Protein AF-A0A4R6TX67-F1 (afdb_monomer_lite)

Radius of gyration: 24.8 Å; chains: 1; bounding box: 51×40×72 Å

Secondary structure (DSSP, 8-state):
---SSTTTHHHHHHHHHHHHHHHGGGT-HHHHHHHHHHHHHHHHHHHHHHHHHHHHHHHHHTS-TT-EEEEEEE-PPTT-GGGGTSPPEEEEEEEEEEEEEEEETTEEEEEEEEEEEETTSS--EEEEEEEEETTTTEEEEEETTEEEEEEPPTT-HHHHHHS---

Organism: NCBI:txid1501432

Foldseek 3Di:
DDPDPPVVVVVVVVVVVVVVLVVCVPPDPVVNVVVVVVVVVVVVLVVVVVCQQCVVVVVVVPDDPQKDWLDWDFDQDPPNVVCVVPTHTFKIKIKGPFDPWDDDPNFTKTWIWIWIDGNPPPDGPPTWIWIATLVQQWIWGDDDPDIDIDRDDPPGSCSCVRVDDD

pLDDT: mean 82.1, std 13.96, range [38.91, 96.56]

Structure (mmCIF, N/CA/C/O backbone):
data_AF-A0A4R6TX67-F1
#
_entry.id   AF-A0A4R6TX67-F1
#
loop_
_atom_site.group_PDB
_atom_site.id
_atom_site.type_symbol
_atom_site.label_atom_id
_atom_site.label_alt_id
_atom_site.label_comp_id
_atom_site.label_asym_id
_atom_site.label_entity_id
_atom_site.label_seq_id
_atom_site.pdbx_PDB_ins_code
_atom_site.Cartn_x
_atom_site.Cartn_y
_atom_site.Cartn_z
_atom_site.occupancy
_atom_site.B_iso_or_equiv
_atom_site.auth_seq_id
_atom_site.auth_comp_id
_atom_site.auth_asym_id
_atom_site.auth_atom_id
_atom_site.pdbx_PDB_model_num
ATOM 1 N N . MET A 1 1 ? 13.081 -25.563 -6.438 1.00 44.03 1 MET A N 1
ATOM 2 C CA . MET A 1 1 ? 13.613 -25.974 -7.765 1.00 44.03 1 MET A CA 1
ATOM 3 C C . MET A 1 1 ? 12.854 -25.181 -8.822 1.00 44.03 1 MET A C 1
ATOM 5 O O . MET A 1 1 ? 11.683 -24.959 -8.563 1.00 44.03 1 MET A O 1
ATOM 9 N N . HIS A 1 2 ? 13.490 -24.778 -9.932 1.00 48.00 2 HIS A N 1
ATOM 10 C CA . HIS A 1 2 ? 13.074 -23.804 -10.981 1.00 48.00 2 HIS A CA 1
ATOM 11 C C . HIS A 1 2 ? 13.812 -22.452 -10.905 1.00 48.00 2 HIS A C 1
ATOM 13 O O . HIS A 1 2 ? 13.209 -21.408 -10.698 1.00 48.00 2 HIS A O 1
ATOM 19 N N . ALA A 1 3 ? 15.135 -22.477 -11.094 1.00 49.06 3 ALA A N 1
ATOM 20 C CA . ALA A 1 3 ? 15.919 -21.281 -11.418 1.00 49.06 3 ALA A CA 1
ATOM 21 C C . ALA A 1 3 ? 17.197 -21.594 -12.239 1.00 49.06 3 ALA A C 1
ATOM 23 O O . ALA A 1 3 ? 18.297 -21.430 -11.720 1.00 49.06 3 ALA A O 1
ATOM 24 N N . PRO A 1 4 ? 17.100 -22.065 -13.503 1.00 51.03 4 PRO A N 1
ATOM 25 C CA . PRO A 1 4 ? 18.255 -21.967 -14.407 1.00 51.03 4 PRO A CA 1
ATOM 26 C C . PRO A 1 4 ? 18.028 -21.141 -15.688 1.00 51.03 4 PRO A C 1
ATOM 28 O O . PRO A 1 4 ? 18.963 -20.981 -16.464 1.00 51.03 4 PRO A O 1
ATOM 31 N N . THR A 1 5 ? 16.841 -20.585 -15.945 1.00 50.41 5 THR A N 1
ATOM 32 C CA . THR A 1 5 ? 16.555 -19.938 -17.246 1.00 50.41 5 THR A CA 1
ATOM 33 C C . THR A 1 5 ? 16.896 -18.445 -17.321 1.00 50.41 5 THR A C 1
ATOM 35 O O . THR A 1 5 ? 17.134 -17.941 -18.416 1.00 50.41 5 THR A O 1
ATOM 38 N N . LEU A 1 6 ? 17.009 -17.733 -16.194 1.00 46.81 6 LEU A N 1
ATOM 39 C CA . LEU A 1 6 ? 17.320 -16.291 -16.190 1.00 46.81 6 LEU A CA 1
ATOM 40 C C . LEU A 1 6 ? 18.810 -15.961 -16.409 1.00 46.81 6 LEU A C 1
ATOM 42 O O . LEU A 1 6 ? 19.136 -14.857 -16.838 1.00 46.81 6 LEU A O 1
ATOM 46 N N . LEU A 1 7 ? 19.722 -16.913 -16.191 1.00 50.84 7 LEU A N 1
ATOM 47 C CA . LEU A 1 7 ? 21.174 -16.684 -16.283 1.00 50.84 7 LEU A CA 1
ATOM 48 C C . LEU A 1 7 ? 21.728 -16.684 -17.720 1.00 50.84 7 LEU A C 1
ATOM 50 O O . LEU A 1 7 ? 22.842 -16.219 -17.946 1.00 50.84 7 LEU A O 1
ATOM 54 N N . ILE A 1 8 ? 20.952 -17.151 -18.703 1.00 50.00 8 ILE A N 1
ATOM 55 C CA . ILE A 1 8 ? 21.381 -17.240 -20.113 1.00 50.00 8 ILE A CA 1
ATOM 56 C C . ILE A 1 8 ? 20.891 -16.030 -20.934 1.00 50.00 8 ILE A C 1
ATOM 58 O O . ILE A 1 8 ? 21.433 -15.736 -21.998 1.00 50.00 8 ILE A O 1
ATOM 62 N N . ALA A 1 9 ? 19.921 -15.261 -20.428 1.00 52.16 9 ALA A N 1
ATOM 63 C CA . ALA A 1 9 ? 19.383 -14.099 -21.142 1.00 52.16 9 ALA A CA 1
ATOM 64 C C . ALA A 1 9 ? 20.385 -12.927 -21.234 1.00 52.16 9 ALA A C 1
ATOM 66 O O . ALA A 1 9 ? 20.437 -12.231 -22.247 1.00 52.16 9 ALA A O 1
ATOM 67 N N . LEU A 1 10 ? 21.228 -12.743 -20.212 1.00 56.47 10 LEU A N 1
ATOM 68 C CA . LEU A 1 10 ? 22.223 -11.665 -20.129 1.00 56.47 10 LEU A CA 1
ATOM 69 C C . LEU A 1 10 ? 23.369 -11.762 -21.164 1.00 56.47 10 LEU A C 1
ATOM 71 O O . LEU A 1 10 ? 23.634 -10.760 -21.835 1.00 56.47 10 LEU A O 1
ATOM 75 N N . PRO A 1 11 ? 24.044 -12.915 -21.366 1.00 62.28 11 PRO A N 1
ATOM 76 C CA . PRO A 1 11 ? 25.142 -13.002 -22.335 1.00 62.28 11 PRO A CA 1
ATOM 77 C C . PRO A 1 11 ? 24.667 -12.918 -23.791 1.00 62.28 11 PRO A C 1
ATOM 79 O O . PRO A 1 11 ? 25.374 -12.369 -24.636 1.00 62.28 11 PRO A O 1
ATOM 82 N N . VAL A 1 12 ? 23.462 -13.412 -24.095 1.00 68.25 12 VAL A N 1
ATOM 83 C CA . VAL A 1 12 ? 22.903 -13.367 -25.455 1.00 68.25 12 VAL A CA 1
ATOM 84 C C . VAL A 1 12 ? 22.571 -11.928 -25.858 1.00 68.25 12 VAL A C 1
ATOM 86 O O . VAL A 1 12 ? 22.901 -11.511 -26.967 1.00 68.25 12 VAL A O 1
ATOM 89 N N . LEU A 1 13 ? 22.011 -11.133 -24.941 1.00 70.25 13 LEU A N 1
ATOM 90 C CA . LEU A 1 13 ? 21.767 -9.706 -25.168 1.00 70.25 13 LEU A CA 1
ATOM 91 C C . LEU A 1 13 ? 23.075 -8.936 -25.393 1.00 70.25 13 LEU A C 1
ATOM 93 O O . LEU A 1 13 ? 23.167 -8.147 -26.332 1.00 70.25 13 LEU A O 1
ATOM 97 N N . ALA A 1 14 ? 24.111 -9.219 -24.597 1.00 73.31 14 ALA A N 1
ATOM 98 C CA . ALA A 1 14 ? 25.425 -8.601 -24.763 1.00 73.31 14 ALA A CA 1
ATOM 99 C C . ALA A 1 14 ? 26.072 -8.959 -26.114 1.00 73.31 14 ALA A C 1
ATOM 101 O O . ALA A 1 14 ? 26.603 -8.082 -26.797 1.00 73.31 14 ALA A O 1
ATOM 102 N N . ALA A 1 15 ? 25.975 -10.221 -26.543 1.00 75.06 15 ALA A N 1
ATOM 103 C CA . ALA A 1 15 ? 26.498 -10.670 -27.831 1.00 75.06 15 ALA A CA 1
ATOM 104 C C . ALA A 1 15 ? 25.766 -10.015 -29.013 1.00 75.06 15 ALA A C 1
ATOM 106 O O . ALA A 1 15 ? 26.416 -9.562 -29.954 1.00 75.06 15 ALA A O 1
ATOM 107 N N . ILE A 1 16 ? 24.435 -9.896 -28.949 1.00 79.19 16 ILE A N 1
ATOM 108 C CA . ILE A 1 16 ? 23.628 -9.230 -29.983 1.00 79.19 16 ILE A CA 1
ATOM 109 C C . ILE A 1 16 ? 23.980 -7.740 -30.068 1.00 79.19 16 ILE A C 1
ATOM 111 O O . ILE A 1 16 ? 24.170 -7.218 -31.167 1.00 79.19 16 ILE A O 1
ATOM 115 N N . VAL A 1 17 ? 24.146 -7.065 -28.925 1.00 77.19 17 VAL A N 1
ATOM 116 C CA . VAL A 1 17 ? 24.576 -5.657 -28.872 1.00 77.19 17 VAL A CA 1
ATOM 117 C C . VAL A 1 17 ? 25.977 -5.485 -29.464 1.00 77.19 17 VAL A C 1
ATOM 119 O O . VAL A 1 17 ? 26.191 -4.580 -30.274 1.00 77.19 17 VAL A O 1
ATOM 122 N N . LEU A 1 18 ? 26.923 -6.370 -29.134 1.00 74.81 18 LEU A N 1
ATOM 123 C CA . LEU A 1 18 ? 28.284 -6.329 -29.677 1.00 74.81 18 LEU A CA 1
ATOM 124 C C . LEU A 1 18 ? 28.299 -6.573 -31.191 1.00 74.81 18 LEU A C 1
ATOM 126 O O . LEU A 1 18 ? 28.938 -5.812 -31.921 1.00 74.81 18 LEU A O 1
ATOM 130 N N . LEU A 1 19 ? 27.541 -7.555 -31.683 1.00 75.81 19 LEU A N 1
ATOM 131 C CA . LEU A 1 19 ? 27.470 -7.878 -33.109 1.00 75.81 19 LEU A CA 1
ATOM 132 C C . LEU A 1 19 ? 26.801 -6.755 -33.917 1.00 75.81 19 LEU A C 1
ATOM 134 O O . LEU A 1 19 ? 27.322 -6.344 -34.957 1.00 75.81 19 LEU A O 1
ATOM 138 N N . LEU A 1 20 ? 25.702 -6.187 -33.406 1.00 70.88 20 LEU A N 1
ATOM 139 C CA . LEU A 1 20 ? 25.050 -5.014 -33.996 1.00 70.88 20 LEU A CA 1
ATOM 140 C C . LEU A 1 20 ? 25.995 -3.807 -34.003 1.00 70.88 20 LEU A C 1
ATOM 142 O O . LEU A 1 20 ? 26.136 -3.140 -35.027 1.00 70.88 20 LEU A O 1
ATOM 146 N N . SER A 1 21 ? 26.712 -3.550 -32.906 1.00 66.25 21 SER A N 1
ATOM 147 C CA . SER A 1 21 ? 27.663 -2.435 -32.830 1.00 66.25 21 SER A CA 1
ATOM 148 C C . SER A 1 21 ? 28.820 -2.575 -33.831 1.00 66.25 21 SER A C 1
ATOM 150 O O . SER A 1 21 ? 29.219 -1.578 -34.445 1.00 66.25 21 SER A O 1
ATOM 152 N N . ALA A 1 22 ? 29.315 -3.798 -34.060 1.00 67.25 22 ALA A N 1
ATOM 153 C CA . ALA A 1 22 ? 30.359 -4.106 -35.034 1.00 67.25 22 ALA A CA 1
ATOM 154 C C . ALA A 1 22 ? 29.862 -3.947 -36.481 1.00 67.25 22 ALA A C 1
ATOM 156 O O . ALA A 1 22 ? 30.566 -3.388 -37.321 1.00 67.25 22 ALA A O 1
ATOM 157 N N . LEU A 1 23 ? 28.618 -4.339 -36.765 1.00 66.25 23 LEU A N 1
ATOM 158 C CA . LEU A 1 23 ? 27.994 -4.145 -38.078 1.00 66.25 23 LEU A CA 1
ATOM 159 C C . LEU A 1 23 ? 27.701 -2.661 -38.366 1.00 66.25 23 LEU A C 1
ATOM 161 O O . LEU A 1 23 ? 27.923 -2.188 -39.482 1.00 66.25 23 LEU A O 1
ATOM 165 N N . LEU A 1 24 ? 27.314 -1.884 -37.347 1.00 61.91 24 LEU A N 1
ATOM 166 C CA . LEU A 1 24 ? 27.154 -0.427 -37.441 1.00 61.91 24 LEU A CA 1
ATOM 167 C C . LEU A 1 24 ? 28.498 0.336 -37.520 1.00 61.91 24 LEU A C 1
ATOM 169 O O . LEU A 1 24 ? 28.499 1.547 -37.757 1.00 61.91 24 LEU A O 1
ATOM 173 N N . HIS A 1 25 ? 29.648 -0.339 -37.355 1.00 59.03 25 HIS A N 1
ATOM 174 C CA . HIS A 1 25 ? 30.988 0.274 -37.387 1.00 59.03 25 HIS A CA 1
ATOM 175 C C . HIS A 1 25 ? 31.321 0.972 -38.693 1.00 59.03 25 HIS A C 1
ATOM 177 O O . HIS A 1 25 ? 31.999 1.997 -38.681 1.00 59.03 25 HIS A O 1
ATOM 183 N N . ARG A 1 26 ? 30.822 0.445 -39.811 1.00 62.47 26 ARG A N 1
ATOM 184 C CA . ARG A 1 26 ? 31.206 0.916 -41.141 1.00 62.47 26 ARG A CA 1
ATOM 185 C C . ARG A 1 26 ? 30.447 2.151 -41.629 1.00 62.47 26 ARG A C 1
ATOM 187 O O . ARG A 1 26 ? 30.767 2.616 -42.717 1.00 62.47 26 ARG A O 1
ATOM 194 N N . ARG A 1 27 ? 29.447 2.676 -40.898 1.00 60.84 27 ARG A N 1
ATOM 195 C CA . ARG A 1 27 ? 28.512 3.650 -41.503 1.00 60.84 27 ARG A CA 1
ATOM 196 C C . ARG A 1 27 ? 28.284 4.987 -40.792 1.00 60.84 27 ARG A C 1
ATOM 198 O O . ARG A 1 27 ? 27.992 5.933 -41.510 1.00 60.84 27 ARG A O 1
ATOM 205 N N . SER A 1 28 ? 28.424 5.133 -39.465 1.00 69.19 28 SER A N 1
ATOM 206 C CA . SER A 1 28 ? 28.359 6.464 -38.807 1.00 69.19 28 SER A CA 1
ATOM 207 C C . SER A 1 28 ? 28.617 6.414 -37.293 1.00 69.19 28 SER A C 1
ATOM 209 O O . SER A 1 28 ? 27.876 5.765 -36.553 1.00 69.19 28 SER A O 1
ATOM 211 N N . LEU A 1 29 ? 29.608 7.174 -36.804 1.00 73.00 29 LEU A N 1
ATOM 212 C CA . LEU A 1 29 ? 29.874 7.374 -35.368 1.00 73.00 29 LEU A CA 1
ATOM 213 C C . LEU A 1 29 ? 28.682 8.028 -34.639 1.00 73.00 29 LEU A C 1
ATOM 215 O O . LEU A 1 29 ? 28.410 7.711 -33.485 1.00 73.00 29 LEU A O 1
ATOM 219 N N . ARG A 1 30 ? 27.921 8.887 -35.333 1.00 76.12 30 ARG A N 1
ATOM 220 C CA . ARG A 1 30 ? 26.743 9.572 -34.774 1.00 76.12 30 ARG A CA 1
ATOM 221 C C . ARG A 1 30 ? 25.619 8.590 -34.446 1.00 76.12 30 ARG A C 1
ATOM 223 O O . ARG A 1 30 ? 25.013 8.694 -33.388 1.00 76.12 30 ARG A O 1
ATOM 230 N N . LEU A 1 31 ? 25.386 7.602 -35.314 1.00 78.38 31 LEU A N 1
ATOM 231 C CA . LEU A 1 31 ? 24.338 6.599 -35.098 1.00 78.38 31 LEU A CA 1
ATOM 232 C C . LEU A 1 31 ? 24.637 5.719 -33.876 1.00 78.38 31 LEU A C 1
ATOM 234 O O . LEU A 1 31 ? 23.729 5.360 -33.136 1.00 78.38 31 LEU A O 1
ATOM 238 N N . ARG A 1 32 ? 25.917 5.419 -33.633 1.00 76.69 32 ARG A N 1
ATOM 239 C CA . ARG A 1 32 ? 26.361 4.651 -32.462 1.00 76.69 32 ARG A CA 1
ATOM 240 C C . ARG A 1 32 ? 26.133 5.395 -31.154 1.00 76.69 32 ARG A C 1
ATOM 242 O O . ARG A 1 32 ? 25.640 4.791 -30.212 1.00 76.69 32 ARG A O 1
ATOM 249 N N . ILE A 1 33 ? 26.467 6.686 -31.109 1.00 83.12 33 ILE A N 1
ATOM 250 C CA . ILE A 1 33 ? 26.250 7.520 -29.918 1.00 83.12 33 ILE A CA 1
ATOM 251 C C . ILE A 1 33 ? 24.749 7.628 -29.621 1.00 83.12 33 ILE A C 1
ATOM 253 O O . ILE A 1 33 ? 24.345 7.459 -28.475 1.00 83.12 33 ILE A O 1
ATOM 257 N N . LEU A 1 34 ? 23.918 7.826 -30.652 1.00 87.19 34 LEU A N 1
ATOM 258 C CA . LEU A 1 34 ? 22.462 7.865 -30.496 1.00 87.19 34 LEU A CA 1
ATOM 259 C C . LEU A 1 34 ? 21.900 6.534 -29.984 1.00 87.19 34 LEU A C 1
ATOM 261 O O . LEU A 1 34 ? 21.150 6.524 -29.013 1.00 87.19 34 LEU A O 1
ATOM 265 N N . LEU A 1 35 ? 22.291 5.411 -30.591 1.00 87.75 35 LEU A N 1
ATOM 266 C CA . LEU A 1 35 ? 21.816 4.089 -30.181 1.00 87.75 35 LEU A CA 1
ATOM 267 C C . LEU A 1 35 ? 22.261 3.744 -28.753 1.00 87.75 35 LEU A C 1
ATOM 269 O O . LEU A 1 35 ? 21.459 3.256 -27.963 1.00 87.75 35 LEU A O 1
ATOM 273 N N . ALA A 1 36 ? 23.516 4.040 -28.404 1.00 87.75 36 ALA A N 1
ATOM 274 C CA . ALA A 1 36 ? 24.024 3.851 -27.049 1.00 87.75 36 ALA A CA 1
ATOM 275 C C . ALA A 1 36 ? 23.241 4.696 -26.032 1.00 87.75 36 ALA A C 1
ATOM 277 O O . ALA A 1 36 ? 22.841 4.176 -24.994 1.00 87.75 36 ALA A O 1
ATOM 278 N N . GLY A 1 37 ? 22.957 5.964 -26.350 1.00 89.50 37 GLY A N 1
ATOM 279 C CA . GLY A 1 37 ? 22.138 6.832 -25.503 1.00 89.50 37 GLY A CA 1
ATOM 280 C C . GLY A 1 37 ? 20.727 6.282 -25.286 1.00 89.50 37 GLY A C 1
ATOM 281 O O . GLY A 1 37 ? 20.270 6.200 -24.149 1.00 89.50 37 GLY A O 1
ATOM 282 N N . VAL A 1 38 ? 20.062 5.830 -26.355 1.00 92.75 38 VAL A N 1
ATOM 283 C CA . VAL A 1 38 ? 18.727 5.212 -26.269 1.00 92.75 38 VAL A CA 1
ATOM 284 C C . VAL A 1 38 ? 18.747 3.963 -25.388 1.00 92.75 38 VAL A C 1
ATOM 286 O O . VAL A 1 38 ? 17.859 3.799 -24.559 1.00 92.75 38 VAL A O 1
ATOM 289 N N . LEU A 1 39 ? 19.761 3.105 -25.523 1.00 92.75 39 LEU A N 1
ATOM 290 C CA . LEU A 1 39 ? 19.883 1.895 -24.706 1.00 92.75 39 LEU A CA 1
ATOM 291 C C . LEU A 1 39 ? 20.091 2.212 -23.222 1.00 92.75 39 LEU A C 1
ATOM 293 O O . LEU A 1 39 ? 19.472 1.571 -22.377 1.00 92.75 39 LEU A O 1
ATOM 297 N N . VAL A 1 40 ? 20.919 3.211 -22.898 1.00 93.69 40 VAL A N 1
ATOM 298 C CA . VAL A 1 40 ? 21.134 3.646 -21.508 1.00 93.69 40 VAL A CA 1
ATOM 299 C C . VAL A 1 40 ? 19.840 4.192 -20.907 1.00 93.69 40 VAL A C 1
ATOM 301 O O . VAL A 1 40 ? 19.467 3.799 -19.803 1.00 93.69 40 VAL A O 1
ATOM 304 N N . LEU A 1 41 ? 19.119 5.041 -21.645 1.00 92.25 41 LEU A N 1
ATOM 305 C CA . LEU A 1 41 ? 17.837 5.588 -21.195 1.00 92.25 41 LEU A CA 1
ATOM 306 C C . LEU A 1 41 ? 16.779 4.493 -21.020 1.00 92.25 41 LEU A C 1
ATOM 308 O O . LEU A 1 41 ? 16.083 4.474 -20.007 1.00 92.25 41 LEU A O 1
ATOM 312 N N . ALA A 1 42 ? 16.689 3.555 -21.965 1.00 91.44 42 ALA A N 1
ATOM 313 C CA . ALA A 1 42 ? 15.761 2.432 -21.883 1.00 91.44 42 ALA A CA 1
ATOM 314 C C . ALA A 1 42 ? 16.079 1.515 -20.694 1.00 91.44 42 ALA A C 1
ATOM 316 O O . ALA A 1 42 ? 15.167 1.104 -19.981 1.00 91.44 42 ALA A O 1
ATOM 317 N N . GLY A 1 43 ? 17.361 1.232 -20.442 1.00 94.19 43 GLY A N 1
ATOM 318 C CA . GLY A 1 43 ? 17.793 0.447 -19.285 1.00 94.19 43 GLY A CA 1
ATOM 319 C C . GLY A 1 43 ? 17.458 1.130 -17.959 1.00 94.19 43 GLY A C 1
ATOM 320 O O . GLY A 1 43 ? 16.915 0.491 -17.060 1.00 94.19 43 GLY A O 1
ATOM 321 N N . GLY A 1 44 ? 17.711 2.438 -17.856 1.00 94.06 44 GLY A N 1
ATOM 322 C CA . GLY A 1 44 ? 17.337 3.231 -16.682 1.00 94.06 44 GLY A CA 1
ATOM 323 C C . GLY A 1 44 ? 15.827 3.232 -16.436 1.00 94.06 44 GLY A C 1
ATOM 324 O O . GLY A 1 44 ? 15.386 2.931 -15.330 1.00 94.06 44 GLY A O 1
ATOM 325 N N . ALA A 1 45 ? 15.030 3.483 -17.478 1.00 93.81 45 ALA A N 1
ATOM 326 C CA . ALA A 1 45 ? 13.570 3.448 -17.396 1.00 93.81 45 ALA A CA 1
ATOM 327 C C . ALA A 1 45 ? 13.042 2.060 -16.995 1.00 93.81 45 ALA A C 1
ATOM 329 O O . ALA A 1 45 ? 12.165 1.962 -16.142 1.00 93.81 45 ALA A O 1
ATOM 330 N N . ALA A 1 46 ? 13.605 0.985 -17.556 1.00 94.00 46 ALA A N 1
ATOM 331 C CA . ALA A 1 46 ? 13.231 -0.380 -17.195 1.00 94.00 46 ALA A CA 1
ATOM 332 C C . ALA A 1 46 ? 13.549 -0.694 -15.726 1.00 94.00 46 ALA A C 1
ATOM 334 O O . ALA A 1 46 ? 12.741 -1.320 -15.045 1.00 94.00 46 ALA A O 1
ATOM 335 N N . SER A 1 47 ? 14.699 -0.234 -15.221 1.00 95.00 47 SER A N 1
ATOM 336 C CA . SER A 1 47 ? 15.066 -0.400 -13.812 1.00 95.00 47 SER A CA 1
ATOM 337 C C . SER A 1 47 ? 14.127 0.361 -12.874 1.00 95.00 47 SER A C 1
ATOM 339 O O . SER A 1 47 ? 13.768 -0.172 -11.827 1.00 95.00 47 SER A O 1
ATOM 341 N N . LEU A 1 48 ? 13.732 1.587 -13.229 1.00 93.69 48 LEU A N 1
ATOM 342 C CA . LEU A 1 48 ? 12.775 2.374 -12.444 1.00 93.69 48 LEU A CA 1
ATOM 343 C C . LEU A 1 48 ? 11.398 1.708 -12.432 1.00 93.69 48 LEU A C 1
ATOM 345 O O . LEU A 1 48 ? 10.835 1.484 -11.366 1.00 93.69 48 LEU A O 1
ATOM 349 N N . ALA A 1 49 ? 10.910 1.289 -13.601 1.00 94.56 49 ALA A N 1
ATOM 350 C CA . ALA A 1 49 ? 9.659 0.549 -13.699 1.00 94.56 49 ALA A CA 1
ATOM 351 C C . ALA A 1 49 ? 9.697 -0.726 -12.845 1.00 94.56 49 ALA A C 1
ATOM 353 O O . ALA A 1 49 ? 8.762 -1.001 -12.101 1.00 94.56 49 ALA A O 1
ATOM 354 N N . TYR A 1 50 ? 10.795 -1.484 -12.893 1.00 95.44 50 TYR A N 1
ATOM 355 C CA . TYR A 1 50 ? 10.959 -2.674 -12.060 1.00 95.44 50 TYR A CA 1
ATOM 356 C C . TYR A 1 50 ? 10.813 -2.357 -10.565 1.00 95.44 50 TYR A C 1
ATOM 358 O O . TYR A 1 50 ? 10.098 -3.068 -9.861 1.00 95.44 50 TYR A O 1
ATOM 366 N N . GLN A 1 51 ? 11.450 -1.285 -10.083 1.00 93.25 51 GLN A N 1
ATOM 367 C CA . GLN A 1 51 ? 11.340 -0.861 -8.685 1.00 93.25 51 GLN A CA 1
ATOM 368 C C . GLN A 1 51 ? 9.901 -0.492 -8.314 1.00 93.25 51 GLN A C 1
ATOM 370 O O . GLN A 1 51 ? 9.440 -0.903 -7.250 1.00 93.25 51 GLN A O 1
ATOM 375 N N . ASP A 1 52 ? 9.182 0.197 -9.203 1.00 93.56 52 ASP A N 1
ATOM 376 C CA . ASP A 1 52 ? 7.788 0.575 -8.970 1.00 93.56 52 ASP A CA 1
ATOM 377 C C . ASP A 1 52 ? 6.876 -0.635 -8.759 1.00 93.56 52 ASP A C 1
ATOM 379 O O . ASP A 1 52 ? 6.109 -0.688 -7.799 1.00 93.56 52 ASP A O 1
ATOM 383 N N . TYR A 1 53 ? 6.978 -1.644 -9.625 1.00 95.38 53 TYR A N 1
ATOM 384 C CA . TYR A 1 53 ? 6.102 -2.815 -9.538 1.00 95.38 53 TYR A CA 1
ATOM 385 C C . TYR A 1 53 ? 6.527 -3.815 -8.454 1.00 95.38 53 TYR A C 1
ATOM 387 O O . TYR A 1 53 ? 5.679 -4.545 -7.939 1.00 95.38 53 TYR A O 1
ATOM 395 N N . HIS A 1 54 ? 7.810 -3.851 -8.073 1.00 95.44 54 HIS A N 1
ATOM 396 C CA . HIS A 1 54 ? 8.300 -4.756 -7.025 1.00 95.44 54 HIS A CA 1
ATOM 397 C C . HIS A 1 54 ? 8.252 -4.186 -5.609 1.00 95.44 54 HIS A C 1
ATOM 399 O O . HIS A 1 54 ? 8.359 -4.953 -4.646 1.00 95.44 54 HIS A O 1
ATOM 405 N N . TRP A 1 55 ? 8.060 -2.879 -5.445 1.00 94.25 55 TRP A N 1
ATOM 406 C CA . TRP A 1 55 ? 7.992 -2.261 -4.123 1.00 94.25 55 TRP A CA 1
ATOM 407 C C . TRP A 1 55 ? 6.954 -2.941 -3.216 1.00 94.25 55 TRP A C 1
ATOM 409 O O . TRP A 1 55 ? 7.279 -3.349 -2.101 1.00 94.25 55 TRP A O 1
ATOM 419 N N . ALA A 1 56 ? 5.740 -3.170 -3.724 1.00 94.56 56 ALA A N 1
ATOM 420 C CA . ALA A 1 56 ? 4.668 -3.798 -2.956 1.00 94.56 56 ALA A CA 1
ATOM 421 C C . ALA A 1 56 ? 5.008 -5.229 -2.518 1.00 94.56 56 ALA A C 1
ATOM 423 O O . ALA A 1 56 ? 4.689 -5.615 -1.396 1.00 94.56 56 ALA A O 1
ATOM 424 N N . THR A 1 57 ? 5.681 -6.008 -3.372 1.00 94.88 57 THR A N 1
ATOM 425 C CA . THR A 1 57 ? 6.163 -7.343 -2.984 1.00 94.88 57 THR A CA 1
ATOM 426 C C . THR A 1 57 ? 7.190 -7.253 -1.861 1.00 94.88 57 THR A C 1
ATOM 428 O O . THR A 1 57 ? 7.042 -7.938 -0.857 1.00 94.88 57 THR A O 1
ATOM 431 N N . GLY A 1 58 ? 8.144 -6.321 -1.956 1.00 93.62 58 GLY A N 1
ATOM 432 C CA . GLY A 1 58 ? 9.146 -6.117 -0.910 1.00 93.62 58 GLY A CA 1
ATOM 433 C C . GLY A 1 58 ? 8.549 -5.680 0.430 1.00 93.62 58 GLY A C 1
ATOM 434 O O . GLY A 1 58 ? 9.019 -6.120 1.475 1.00 93.62 58 GLY A O 1
ATOM 435 N N . VAL A 1 59 ? 7.496 -4.853 0.420 1.00 92.50 59 VAL A N 1
ATOM 436 C CA . VAL A 1 59 ? 6.773 -4.488 1.649 1.00 92.50 59 VAL A CA 1
ATOM 437 C C . VAL A 1 59 ? 6.107 -5.714 2.263 1.00 92.50 59 VAL A C 1
ATOM 439 O O . VAL A 1 59 ? 6.315 -5.966 3.443 1.00 92.50 59 VAL A O 1
ATOM 442 N N . ARG A 1 60 ? 5.352 -6.493 1.476 1.00 92.69 60 ARG A N 1
ATOM 443 C CA . ARG A 1 60 ? 4.633 -7.684 1.964 1.00 92.69 60 ARG A CA 1
ATOM 444 C C . ARG A 1 60 ? 5.573 -8.735 2.545 1.00 92.69 60 ARG A C 1
ATOM 446 O O . ARG A 1 60 ? 5.284 -9.271 3.606 1.00 92.69 60 ARG A O 1
ATOM 453 N N . ASP A 1 61 ? 6.696 -8.982 1.880 1.00 93.94 61 ASP A N 1
ATOM 454 C CA . ASP A 1 61 ? 7.694 -9.960 2.324 1.00 93.94 61 ASP A CA 1
ATOM 455 C C . ASP A 1 61 ? 8.404 -9.523 3.618 1.00 93.94 61 ASP A C 1
ATOM 457 O O . ASP A 1 61 ? 8.934 -10.356 4.350 1.00 93.94 61 ASP A O 1
ATOM 461 N N . GLY A 1 62 ? 8.421 -8.216 3.903 1.00 90.75 62 GLY A N 1
ATOM 462 C CA . GLY A 1 62 ? 8.976 -7.647 5.129 1.00 90.75 62 GLY A CA 1
ATOM 463 C C . GLY A 1 62 ? 7.988 -7.547 6.293 1.00 90.75 62 GLY A C 1
ATOM 464 O O . GLY A 1 62 ? 8.395 -7.112 7.372 1.00 90.75 62 GLY A O 1
ATOM 465 N N . LEU A 1 63 ? 6.713 -7.896 6.097 1.00 90.25 63 LEU A N 1
ATOM 466 C CA . LEU A 1 63 ? 5.718 -7.862 7.166 1.00 90.25 63 LEU A CA 1
ATOM 467 C C . LEU A 1 63 ? 5.867 -9.071 8.111 1.00 90.25 63 LEU A C 1
ATOM 469 O O . LEU A 1 63 ? 6.223 -10.166 7.669 1.00 90.25 63 LEU A O 1
ATOM 473 N N . PRO A 1 64 ? 5.558 -8.907 9.410 1.00 89.00 64 PRO A N 1
ATOM 474 C CA . PRO A 1 64 ? 5.386 -10.028 10.332 1.00 89.00 64 PRO A CA 1
ATOM 475 C C . PRO A 1 64 ? 4.343 -11.035 9.830 1.00 89.00 64 PRO A C 1
ATOM 477 O O . PRO A 1 64 ? 3.379 -10.665 9.166 1.00 89.00 64 PRO A O 1
ATOM 480 N N . ALA A 1 65 ? 4.487 -12.310 10.203 1.00 88.62 65 ALA A N 1
ATOM 481 C CA . ALA A 1 65 ? 3.548 -13.363 9.794 1.00 88.62 65 ALA A CA 1
ATOM 482 C C . ALA A 1 65 ? 2.116 -13.164 10.334 1.00 88.62 65 ALA A C 1
ATOM 484 O O . ALA A 1 65 ? 1.168 -13.700 9.765 1.00 88.62 65 ALA A O 1
ATOM 485 N N . SER A 1 66 ? 1.969 -12.415 11.429 1.00 87.81 66 SER A N 1
ATOM 486 C CA . SER A 1 66 ? 0.694 -12.022 12.037 1.00 87.81 66 SER A CA 1
ATOM 487 C C . SER A 1 66 ? 0.058 -10.792 11.389 1.00 87.81 66 SER A C 1
ATOM 489 O O . SER A 1 66 ? -1.109 -10.509 11.657 1.00 87.81 66 SER A O 1
ATOM 491 N N . ALA A 1 67 ? 0.792 -10.069 10.540 1.00 90.19 67 ALA A N 1
ATOM 492 C CA . ALA A 1 67 ? 0.299 -8.835 9.962 1.00 90.19 67 ALA A CA 1
ATOM 493 C C . ALA A 1 67 ? -0.762 -9.098 8.884 1.00 90.19 67 ALA A C 1
ATOM 495 O O . ALA A 1 67 ? -0.622 -9.972 8.023 1.00 90.19 67 ALA A O 1
ATOM 496 N N . LEU A 1 68 ? -1.811 -8.281 8.894 1.00 91.06 68 LEU A N 1
ATOM 497 C CA . LEU A 1 68 ? -2.923 -8.332 7.953 1.00 91.06 68 LEU A CA 1
ATOM 498 C C . LEU A 1 68 ? -2.932 -7.063 7.106 1.00 91.06 68 LEU A C 1
ATOM 500 O O . LEU A 1 68 ? -2.874 -5.951 7.624 1.00 91.06 68 LEU A O 1
ATOM 504 N N . ILE A 1 69 ? -3.025 -7.214 5.785 1.00 92.12 69 ILE A N 1
ATOM 505 C CA . ILE A 1 69 ? -3.108 -6.066 4.878 1.00 92.12 69 ILE A CA 1
ATOM 506 C C . ILE A 1 69 ? -4.561 -5.608 4.793 1.00 92.12 69 ILE A C 1
ATOM 508 O O . ILE A 1 69 ? -5.423 -6.346 4.322 1.00 92.12 69 ILE A O 1
ATOM 512 N N . VAL A 1 70 ? -4.805 -4.371 5.216 1.00 91.50 70 VAL A N 1
ATOM 513 C CA . VAL A 1 70 ? -6.135 -3.761 5.287 1.00 91.50 70 VAL A CA 1
ATOM 514 C C . VAL A 1 70 ? -6.501 -3.080 3.975 1.00 91.50 70 VAL A C 1
ATOM 516 O O . VAL A 1 70 ? -7.635 -3.183 3.508 1.00 91.50 70 VAL A O 1
ATOM 519 N N . SER A 1 71 ? -5.546 -2.377 3.362 1.00 91.88 71 SER A N 1
ATOM 520 C CA . SER A 1 71 ? -5.789 -1.638 2.124 1.00 91.88 71 SER A CA 1
ATOM 521 C C . SER A 1 71 ? -4.540 -1.546 1.248 1.00 91.88 71 SER A C 1
ATOM 523 O O . SER A 1 71 ? -3.400 -1.660 1.712 1.00 91.88 71 SER A O 1
ATOM 525 N N . GLN A 1 72 ? -4.774 -1.371 -0.053 1.00 94.62 72 GLN A N 1
ATOM 526 C CA . GLN A 1 72 ? -3.740 -1.122 -1.050 1.00 94.62 72 GLN A CA 1
ATOM 527 C C . GLN A 1 72 ? -4.254 -0.093 -2.047 1.00 94.62 72 GLN A C 1
ATOM 529 O O . GLN A 1 72 ? -5.342 -0.263 -2.603 1.00 94.62 72 GLN A O 1
ATOM 534 N N . THR A 1 73 ? -3.457 0.938 -2.303 1.00 94.56 73 THR A N 1
ATOM 535 C CA . THR A 1 73 ? -3.812 2.006 -3.241 1.00 94.56 73 THR A CA 1
ATOM 536 C C . THR A 1 73 ? -2.891 1.950 -4.445 1.00 94.56 73 THR A C 1
ATOM 538 O O . THR A 1 73 ? -1.677 1.798 -4.298 1.00 94.56 73 THR A O 1
ATOM 541 N N . GLN A 1 74 ? -3.482 2.060 -5.633 1.00 95.81 74 GLN A N 1
ATOM 542 C CA . GLN A 1 74 ? -2.756 2.191 -6.889 1.00 95.81 74 GLN A CA 1
ATOM 543 C C . GLN A 1 74 ? -2.851 3.633 -7.374 1.00 95.81 74 GLN A C 1
ATOM 545 O O . GLN A 1 74 ? -3.948 4.184 -7.460 1.00 95.81 74 GLN A O 1
ATOM 550 N N . GLU A 1 75 ? -1.711 4.239 -7.687 1.00 94.38 75 GLU A N 1
ATOM 551 C CA . GLU A 1 75 ? -1.627 5.640 -8.103 1.00 94.38 75 GLU A CA 1
ATOM 552 C C . GLU A 1 75 ? -0.644 5.776 -9.268 1.00 94.38 75 GLU A C 1
ATOM 554 O O . GLU A 1 75 ? 0.309 5.009 -9.408 1.00 94.38 75 GLU A O 1
ATOM 559 N N . THR A 1 76 ? -0.874 6.766 -10.128 1.00 94.94 76 THR A N 1
ATOM 560 C CA . THR A 1 76 ? 0.078 7.130 -11.181 1.00 94.94 76 THR A CA 1
ATOM 561 C C . THR A 1 76 ? 1.221 7.939 -10.579 1.00 94.94 76 THR A C 1
ATOM 563 O O . THR A 1 76 ? 0.965 8.926 -9.886 1.00 94.94 76 THR A O 1
ATOM 566 N N . LEU A 1 77 ? 2.469 7.584 -10.885 1.00 91.88 77 LEU A N 1
ATOM 567 C CA . LEU A 1 77 ? 3.628 8.334 -10.410 1.00 91.88 77 LEU A CA 1
ATOM 568 C C . LEU A 1 77 ? 3.992 9.439 -11.417 1.00 91.88 77 LEU A C 1
ATOM 570 O O . LEU A 1 77 ? 4.150 9.161 -12.614 1.00 91.88 77 LEU A O 1
ATOM 574 N N . PRO A 1 78 ? 4.172 10.695 -10.964 1.00 90.81 78 PRO A N 1
ATOM 575 C CA . PRO A 1 78 ? 4.703 11.756 -11.809 1.00 90.81 78 PRO A CA 1
ATOM 576 C C . PRO A 1 78 ? 6.041 11.342 -12.431 1.00 90.81 78 PRO A C 1
ATOM 578 O O . PRO A 1 78 ? 6.877 10.746 -11.763 1.00 90.81 78 PRO A O 1
ATOM 581 N N . LEU A 1 79 ? 6.254 11.680 -13.707 1.00 89.50 79 LEU A N 1
ATOM 582 C CA . LEU A 1 79 ? 7.478 11.373 -14.474 1.00 89.50 79 LEU A CA 1
ATOM 583 C C . LEU A 1 79 ? 7.729 9.884 -14.771 1.00 89.50 79 LEU A C 1
ATOM 585 O O . LEU A 1 79 ? 8.733 9.558 -15.401 1.00 89.50 79 LEU A O 1
ATOM 589 N N . HIS A 1 80 ? 6.820 8.990 -14.380 1.00 93.69 80 HIS A N 1
ATOM 590 C CA . HIS A 1 80 ? 6.916 7.556 -14.639 1.00 93.69 80 HIS A CA 1
ATOM 591 C C . HIS A 1 80 ? 5.841 7.174 -15.674 1.00 93.69 80 HIS A C 1
ATOM 593 O O . HIS A 1 80 ? 4.747 6.732 -15.311 1.00 93.69 80 HIS A O 1
ATOM 599 N N . PRO A 1 81 ? 6.093 7.378 -16.983 1.00 93.56 81 PRO A N 1
ATOM 600 C CA . PRO A 1 81 ? 5.057 7.336 -18.021 1.00 93.56 81 PRO A CA 1
ATOM 601 C C . PRO A 1 81 ? 4.377 5.971 -18.168 1.00 93.56 81 PRO A C 1
ATOM 603 O O . PRO A 1 81 ? 3.223 5.904 -18.582 1.00 93.56 81 PRO A O 1
ATOM 606 N N . TRP A 1 82 ? 5.056 4.881 -17.803 1.00 94.19 82 TRP A N 1
ATOM 607 C CA . TRP A 1 82 ? 4.473 3.536 -17.796 1.00 94.19 82 TRP A CA 1
ATOM 608 C C . TRP A 1 82 ? 3.295 3.402 -16.821 1.00 94.19 82 TRP A C 1
ATOM 610 O O . TRP A 1 82 ? 2.394 2.605 -17.071 1.00 94.19 82 TRP A O 1
ATOM 620 N N . THR A 1 83 ? 3.258 4.204 -15.754 1.00 95.56 83 THR A N 1
ATOM 621 C CA . THR A 1 83 ? 2.197 4.144 -14.736 1.00 95.56 83 THR A CA 1
ATOM 622 C C . THR A 1 83 ? 0.866 4.702 -15.233 1.00 95.56 83 THR A C 1
ATOM 624 O O . THR A 1 83 ? -0.178 4.341 -14.705 1.00 95.56 83 THR A O 1
ATOM 627 N N . LEU A 1 84 ? 0.878 5.515 -16.297 1.00 95.12 84 LEU A N 1
ATOM 628 C CA . LEU A 1 84 ? -0.340 5.997 -16.958 1.00 95.12 84 LEU A CA 1
ATOM 629 C C . LEU A 1 84 ? -1.118 4.862 -17.635 1.00 95.12 84 LEU A C 1
ATOM 631 O O . LEU A 1 84 ? -2.332 4.953 -17.788 1.00 95.12 84 LEU A O 1
ATOM 635 N N . LEU A 1 85 ? -0.409 3.815 -18.066 1.00 94.81 85 LEU A N 1
ATOM 636 C CA . LEU A 1 85 ? -1.008 2.625 -18.667 1.00 94.81 85 LEU A CA 1
ATOM 637 C C . LEU A 1 85 ? -1.385 1.605 -17.595 1.00 94.81 85 LEU A C 1
ATOM 639 O O . LEU A 1 85 ? -2.444 0.990 -17.682 1.00 94.81 85 LEU A O 1
ATOM 643 N N . TRP A 1 86 ? -0.508 1.421 -16.604 1.00 95.88 86 TRP A N 1
ATOM 644 C CA . TRP A 1 86 ? -0.711 0.460 -15.528 1.00 95.88 86 TRP A CA 1
ATOM 645 C C . TRP A 1 86 ? -0.202 1.021 -14.193 1.00 95.88 86 TRP A C 1
ATOM 647 O O . TRP A 1 86 ? 0.993 0.958 -13.909 1.00 95.88 86 TRP A O 1
ATOM 657 N N . PRO A 1 87 ? -1.078 1.590 -13.355 1.00 96.56 87 PRO A N 1
ATOM 658 C CA . PRO A 1 87 ? -0.671 2.114 -12.056 1.00 96.56 87 PRO A CA 1
ATOM 659 C C . PRO A 1 87 ? -0.151 0.995 -11.128 1.00 96.56 87 PRO A C 1
ATOM 661 O O . PRO A 1 87 ? -0.830 -0.023 -10.963 1.00 96.56 87 PRO A O 1
ATOM 664 N N . PRO A 1 88 ? 1.044 1.131 -10.523 1.00 96.06 88 PRO A N 1
ATOM 665 C CA . PRO A 1 88 ? 1.526 0.213 -9.495 1.00 96.06 88 PRO A CA 1
ATOM 666 C C . PRO A 1 88 ? 0.840 0.494 -8.150 1.00 96.06 88 PRO A C 1
ATOM 668 O O . PRO A 1 88 ? 0.209 1.532 -7.957 1.00 96.06 88 PRO A O 1
ATOM 671 N N . VAL A 1 89 ? 0.988 -0.424 -7.192 1.00 96.31 89 VAL A N 1
ATOM 672 C CA . VAL A 1 89 ? 0.590 -0.173 -5.798 1.00 96.31 89 VAL A CA 1
ATOM 673 C C . VAL A 1 89 ? 1.617 0.765 -5.166 1.00 96.31 89 VAL A C 1
ATOM 675 O O . VAL A 1 89 ? 2.786 0.407 -5.079 1.00 96.31 89 VAL A O 1
ATOM 678 N N . THR A 1 90 ? 1.175 1.933 -4.701 1.00 93.94 90 THR A N 1
ATOM 679 C CA . THR A 1 90 ? 2.031 2.982 -4.115 1.00 93.94 90 THR A CA 1
ATOM 680 C C . THR A 1 90 ? 1.854 3.127 -2.610 1.00 93.94 90 THR A C 1
ATOM 682 O O . THR A 1 90 ? 2.683 3.751 -1.942 1.00 93.94 90 THR A O 1
ATOM 685 N N . ARG A 1 91 ? 0.774 2.551 -2.066 1.00 93.50 91 ARG A N 1
ATOM 686 C CA . ARG A 1 91 ? 0.453 2.582 -0.640 1.00 93.50 91 ARG A CA 1
ATOM 687 C C . ARG A 1 91 ? -0.069 1.240 -0.167 1.00 93.50 91 ARG A C 1
ATOM 689 O O . ARG A 1 91 ? -0.906 0.632 -0.836 1.00 93.50 91 ARG A O 1
ATOM 696 N N . ILE A 1 92 ? 0.415 0.799 0.986 1.00 93.31 92 ILE A N 1
ATOM 697 C CA . ILE A 1 92 ? -0.060 -0.401 1.675 1.00 93.31 92 ILE A CA 1
ATOM 698 C C . ILE A 1 92 ? -0.312 -0.024 3.125 1.00 93.31 92 ILE A C 1
ATOM 700 O O . ILE A 1 92 ? 0.596 0.460 3.798 1.00 93.31 92 ILE A O 1
ATOM 704 N N . THR A 1 93 ? -1.523 -0.287 3.602 1.00 91.69 93 THR A N 1
ATOM 705 C CA . THR A 1 93 ? -1.856 -0.190 5.022 1.00 91.69 93 THR A CA 1
ATOM 706 C C . THR A 1 93 ? -1.988 -1.597 5.578 1.00 91.69 93 THR A C 1
ATOM 708 O O . THR A 1 93 ? -2.765 -2.407 5.063 1.00 91.69 93 THR A O 1
ATOM 711 N N . ALA A 1 94 ? -1.215 -1.897 6.612 1.00 92.19 94 ALA A N 1
ATOM 712 C CA . ALA A 1 94 ? -1.235 -3.175 7.303 1.00 92.19 94 ALA A CA 1
ATOM 713 C C . ALA A 1 94 ? -1.464 -2.959 8.797 1.00 92.19 94 ALA A C 1
ATOM 715 O O . ALA A 1 94 ? -1.128 -1.909 9.335 1.00 92.19 94 ALA A O 1
ATOM 716 N N . ILE A 1 95 ? -2.027 -3.960 9.456 1.00 90.75 95 ILE A N 1
ATOM 717 C CA . ILE A 1 95 ? -2.173 -4.003 10.907 1.00 90.75 95 ILE A CA 1
ATOM 718 C C . ILE A 1 95 ? -1.440 -5.216 11.455 1.00 90.75 95 ILE A C 1
ATOM 720 O O . ILE A 1 95 ? -1.365 -6.242 10.783 1.00 90.75 95 ILE A O 1
ATOM 724 N N . ASP A 1 96 ? -0.927 -5.110 12.669 1.00 88.75 96 ASP A N 1
ATOM 725 C CA . ASP A 1 96 ? -0.353 -6.222 13.424 1.00 88.75 96 ASP A CA 1
ATOM 726 C C . ASP A 1 96 ? -0.857 -6.187 14.874 1.00 88.75 96 ASP A C 1
ATOM 728 O 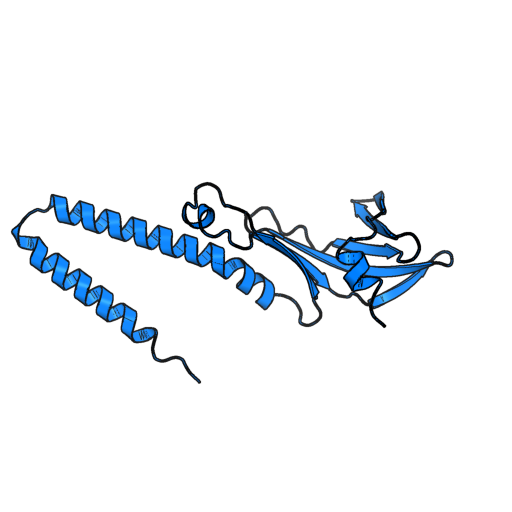O . ASP A 1 96 ? -1.437 -5.192 15.317 1.00 88.75 96 ASP A O 1
ATOM 732 N N . ASN A 1 97 ? -0.659 -7.280 15.613 1.00 80.12 97 ASN A N 1
ATOM 733 C CA . ASN A 1 97 ? -1.075 -7.428 17.015 1.00 80.12 97 ASN A CA 1
ATOM 734 C C . ASN A 1 97 ? -2.583 -7.218 17.266 1.00 80.12 97 ASN A C 1
ATOM 736 O O . ASN A 1 97 ? -2.999 -6.967 18.396 1.00 80.12 97 ASN A O 1
ATOM 740 N N . ALA A 1 98 ? -3.411 -7.360 16.227 1.00 68.94 98 ALA A N 1
ATOM 741 C CA . ALA A 1 98 ? -4.860 -7.314 16.340 1.00 68.94 98 ALA A CA 1
ATOM 742 C C . ALA A 1 98 ? -5.362 -8.502 17.175 1.00 68.94 98 ALA A C 1
ATOM 744 O O . ALA A 1 98 ? -5.294 -9.649 16.733 1.00 68.94 98 ALA A O 1
ATOM 745 N N . GLY A 1 99 ? -5.849 -8.241 18.390 1.00 61.75 99 GLY A N 1
ATOM 746 C CA . GLY A 1 99 ? -6.398 -9.297 19.250 1.00 61.75 99 GLY A CA 1
ATOM 747 C C . GLY A 1 99 ? -6.280 -9.063 20.752 1.00 61.75 99 GLY A C 1
ATOM 748 O O . GLY A 1 99 ? -6.880 -9.813 21.522 1.00 61.75 99 GLY A O 1
ATOM 749 N N . THR A 1 100 ? -5.565 -8.024 21.194 1.00 67.12 100 THR A N 1
ATOM 750 C CA . THR A 1 100 ? -5.610 -7.620 22.605 1.00 67.12 100 THR A CA 1
ATOM 751 C C . THR A 1 100 ? -6.903 -6.850 22.840 1.00 67.12 100 THR A C 1
ATOM 753 O O . THR A 1 100 ? -6.978 -5.638 22.646 1.00 67.12 100 THR A O 1
ATOM 756 N N . ALA A 1 101 ? -7.957 -7.581 23.192 1.00 74.12 101 ALA A N 1
ATOM 757 C CA . ALA A 1 101 ? -9.210 -6.984 23.608 1.00 74.12 101 ALA A CA 1
ATOM 758 C C . ALA A 1 101 ? -9.088 -6.521 25.066 1.00 74.12 101 ALA A C 1
ATOM 760 O O . ALA A 1 101 ? -8.729 -7.302 25.950 1.00 74.12 101 ALA A O 1
ATOM 761 N N . MET A 1 102 ? -9.383 -5.251 25.314 1.00 75.31 102 MET A N 1
ATOM 762 C CA . MET A 1 102 ? -9.407 -4.657 26.645 1.00 75.31 102 MET A CA 1
ATOM 763 C C . MET A 1 102 ? -10.809 -4.140 26.941 1.00 75.31 102 MET A C 1
ATOM 765 O O . MET A 1 102 ? -11.439 -3.505 26.100 1.00 75.31 102 MET A O 1
ATOM 769 N N . GLU A 1 103 ? -11.300 -4.382 28.152 1.00 74.56 103 GLU A N 1
ATOM 770 C CA . GLU A 1 103 ? -12.524 -3.738 28.620 1.00 74.56 103 GLU A CA 1
ATOM 771 C C . GLU A 1 103 ? -12.181 -2.409 29.292 1.00 74.56 103 GLU A C 1
ATOM 773 O O . GLU A 1 103 ? -11.427 -2.357 30.265 1.00 74.56 103 GLU A O 1
ATOM 778 N N . ALA A 1 104 ? -12.765 -1.324 28.790 1.00 70.56 104 ALA A N 1
ATOM 779 C CA . ALA A 1 104 ? -12.683 -0.004 29.400 1.00 70.56 104 ALA A CA 1
ATOM 780 C C . ALA A 1 104 ? -14.078 0.627 29.424 1.00 70.56 104 ALA A C 1
ATOM 782 O O . ALA A 1 104 ? -14.780 0.649 28.413 1.00 70.56 104 ALA A O 1
ATOM 783 N N . ASN A 1 105 ? -14.497 1.132 30.590 1.00 68.94 105 ASN A N 1
ATOM 784 C CA . ASN A 1 105 ? -15.790 1.805 30.786 1.00 68.94 105 ASN A CA 1
ATOM 785 C C . ASN A 1 105 ? -17.014 1.014 30.267 1.00 68.94 105 ASN A C 1
ATOM 787 O O . ASN A 1 105 ? -17.968 1.601 29.765 1.00 68.94 105 ASN A O 1
ATOM 791 N N . GLY A 1 106 ? -16.995 -0.321 30.383 1.00 71.62 106 GLY A N 1
ATOM 792 C CA . GLY A 1 106 ? -18.089 -1.189 29.921 1.00 71.62 106 GLY A CA 1
ATOM 793 C C . GLY A 1 106 ? -18.145 -1.394 28.403 1.00 71.62 106 GLY A C 1
ATOM 794 O O . GLY A 1 106 ? -19.145 -1.894 27.893 1.00 71.62 106 GLY A O 1
ATOM 795 N N . SER A 1 107 ? -17.088 -1.014 27.683 1.00 73.00 107 SER A N 1
ATOM 796 C CA . SER A 1 107 ? -16.934 -1.234 26.246 1.00 73.00 107 SER A CA 1
ATOM 797 C C . SER A 1 107 ? -15.682 -2.051 25.938 1.00 73.00 107 SER A C 1
ATOM 799 O O . SER A 1 107 ? -14.661 -1.911 26.613 1.00 73.00 107 SER A O 1
ATOM 801 N N . LEU A 1 108 ? -15.779 -2.909 24.920 1.00 78.81 108 LEU A N 1
ATOM 802 C CA . LEU A 1 108 ? -14.666 -3.699 24.406 1.00 78.81 108 LEU A CA 1
ATOM 803 C C . LEU A 1 108 ? -13.872 -2.854 23.404 1.00 78.81 108 LEU A C 1
ATOM 805 O O . LEU A 1 108 ? -14.418 -2.423 22.386 1.00 78.81 108 LEU A O 1
ATOM 809 N N . LEU A 1 109 ? -12.598 -2.621 23.699 1.00 85.69 109 LEU A N 1
ATOM 810 C CA . LEU A 1 109 ? -11.653 -1.937 22.825 1.00 85.69 109 LEU A CA 1
ATOM 811 C C . LEU A 1 109 ? -10.656 -2.956 22.278 1.00 85.69 109 LEU A C 1
ATOM 813 O O . LEU A 1 109 ? -10.075 -3.733 23.034 1.00 85.69 109 LEU A O 1
ATOM 817 N N . LEU A 1 110 ? -10.448 -2.937 20.967 1.00 89.06 110 LEU A N 1
ATOM 818 C CA . LEU A 1 110 ? -9.413 -3.721 20.301 1.00 89.06 110 LEU A CA 1
ATOM 819 C C . LEU A 1 110 ? -8.197 -2.838 20.069 1.00 89.06 110 LEU A C 1
ATOM 821 O O . LEU A 1 110 ? -8.286 -1.859 19.330 1.00 89.06 110 LEU A O 1
ATOM 825 N N . GLU A 1 111 ? -7.074 -3.187 20.684 1.00 88.69 111 GLU A N 1
ATOM 826 C CA . GLU A 1 111 ? -5.793 -2.529 20.438 1.00 88.69 111 GLU A CA 1
ATOM 827 C C . GLU A 1 111 ? -5.037 -3.237 19.305 1.00 88.69 111 GLU A C 1
ATOM 829 O O . GLU A 1 111 ? -5.016 -4.471 19.232 1.00 88.69 111 GLU A O 1
ATOM 834 N N . PHE A 1 112 ? -4.440 -2.455 18.405 1.00 90.19 112 PHE A N 1
ATOM 835 C CA . PHE A 1 112 ? -3.633 -2.951 17.289 1.00 90.19 112 PHE A CA 1
ATOM 836 C C . PHE A 1 112 ? -2.589 -1.917 16.855 1.00 90.19 112 PHE A C 1
ATOM 838 O O . PHE A 1 112 ? -2.726 -0.716 17.097 1.00 90.19 112 PHE A O 1
ATOM 845 N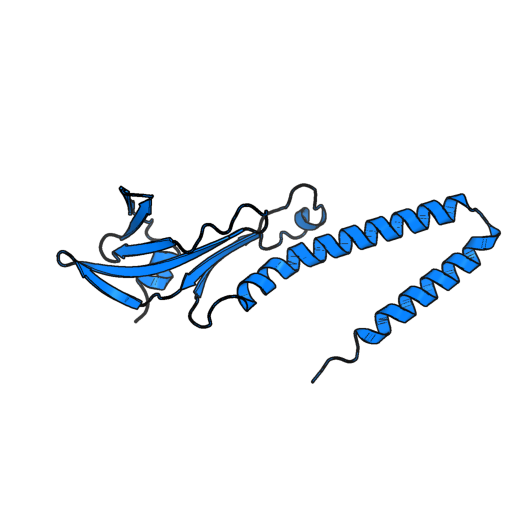 N . ASP A 1 113 ? -1.544 -2.393 16.181 1.00 89.75 113 ASP A N 1
ATOM 846 C CA . ASP A 1 113 ? -0.528 -1.538 15.573 1.00 89.75 113 ASP A CA 1
ATOM 847 C C . ASP A 1 113 ? -0.858 -1.338 14.089 1.00 89.75 113 ASP A C 1
ATOM 849 O O . ASP A 1 113 ? -0.949 -2.307 13.336 1.00 89.75 113 ASP A O 1
ATOM 853 N N . LEU A 1 114 ? -1.038 -0.089 13.658 1.00 89.75 114 LEU A N 1
ATOM 854 C CA . LEU A 1 114 ? -1.252 0.290 12.262 1.00 89.75 114 LEU A CA 1
ATOM 855 C C . LEU A 1 114 ? 0.071 0.712 11.617 1.00 89.75 114 LEU A C 1
ATOM 857 O O . LEU A 1 114 ? 0.811 1.539 12.152 1.00 89.75 114 LEU A O 1
ATOM 861 N N . PHE A 1 115 ? 0.333 0.184 10.428 1.00 89.44 115 PHE A N 1
ATOM 862 C CA . PHE A 1 115 ? 1.478 0.526 9.598 1.00 89.44 115 PHE A CA 1
ATOM 863 C C . PHE A 1 115 ? 1.005 1.068 8.252 1.00 89.44 115 PHE A C 1
ATOM 865 O O . PHE A 1 115 ? 0.336 0.362 7.494 1.00 89.44 115 PHE A O 1
ATOM 872 N N . GLU A 1 116 ? 1.410 2.293 7.919 1.00 89.50 116 GLU A N 1
ATOM 873 C CA . GLU A 1 116 ? 1.250 2.850 6.577 1.00 89.50 116 GLU A CA 1
ATOM 874 C C . GLU A 1 116 ? 2.603 2.877 5.862 1.00 89.50 116 GLU A C 1
ATOM 876 O O . GLU A 1 116 ? 3.578 3.482 6.309 1.00 89.50 116 GLU A O 1
ATOM 881 N N . PHE A 1 117 ? 2.663 2.203 4.718 1.00 90.25 117 PHE A N 1
ATOM 882 C CA . PHE A 1 117 ? 3.822 2.214 3.841 1.00 90.25 117 PHE A CA 1
ATOM 883 C C . PHE A 1 117 ? 3.480 3.008 2.590 1.00 90.25 117 PHE A C 1
ATOM 885 O O . PHE A 1 117 ? 2.521 2.675 1.890 1.00 90.25 117 PHE A O 1
ATOM 892 N N . ARG A 1 118 ? 4.298 4.015 2.278 1.00 91.50 118 ARG A N 1
ATOM 893 C CA . ARG A 1 118 ? 4.208 4.804 1.047 1.00 91.50 118 ARG A CA 1
ATOM 894 C C . ARG A 1 118 ? 5.476 4.636 0.221 1.00 91.50 118 ARG A C 1
ATOM 896 O O . ARG A 1 118 ? 6.585 4.645 0.752 1.00 91.50 118 ARG A O 1
ATOM 903 N N . GLN A 1 119 ? 5.316 4.488 -1.088 1.00 88.50 119 GLN A N 1
ATOM 904 C CA . GLN A 1 119 ? 6.443 4.334 -2.002 1.00 88.50 119 GLN A CA 1
ATOM 905 C C . GLN A 1 119 ? 7.260 5.632 -2.155 1.00 88.50 119 GLN A C 1
ATOM 907 O O . GLN A 1 119 ? 8.471 5.570 -2.351 1.00 88.50 119 GLN A O 1
ATOM 912 N N . SER A 1 120 ? 6.634 6.810 -2.035 1.00 76.75 120 SER A N 1
ATOM 913 C CA . SER A 1 120 ? 7.220 8.120 -2.374 1.00 76.75 120 SER A CA 1
ATOM 914 C C . SER A 1 120 ? 8.291 8.664 -1.412 1.00 76.75 120 SER A C 1
ATOM 916 O O . SER A 1 120 ? 8.579 9.856 -1.437 1.00 76.75 120 SER A O 1
ATOM 918 N N . GLY A 1 121 ? 8.916 7.830 -0.579 1.00 61.41 121 GLY A N 1
ATOM 919 C CA . GLY A 1 121 ? 10.064 8.216 0.254 1.00 61.41 121 GLY A CA 1
ATOM 920 C C . GLY A 1 121 ? 9.757 9.163 1.422 1.00 61.41 121 GLY A C 1
ATOM 921 O O . GLY A 1 121 ? 10.636 9.385 2.254 1.00 61.41 121 GLY A O 1
ATOM 922 N N . GLU A 1 122 ? 8.531 9.679 1.534 1.00 54.59 122 GLU A N 1
ATOM 923 C CA . GLU A 1 122 ? 8.034 10.234 2.791 1.00 54.59 122 GLU A CA 1
ATOM 924 C C . GLU A 1 122 ? 7.929 9.093 3.798 1.00 54.59 122 GLU A C 1
ATOM 926 O O . GLU A 1 122 ? 7.530 7.980 3.448 1.00 54.59 122 GLU A O 1
ATOM 931 N N . ALA A 1 123 ? 8.435 9.360 5.000 1.00 49.50 123 ALA A N 1
ATOM 932 C CA . ALA A 1 123 ? 8.773 8.367 5.999 1.00 49.50 123 ALA A CA 1
ATOM 933 C C . ALA A 1 123 ? 7.662 7.329 6.198 1.00 49.50 123 ALA A C 1
ATOM 935 O O . ALA A 1 123 ? 6.477 7.625 6.088 1.00 49.50 123 ALA A O 1
ATOM 936 N N . ARG A 1 124 ? 8.073 6.109 6.566 1.00 55.47 124 ARG A N 1
ATOM 937 C CA . ARG A 1 124 ? 7.216 5.235 7.366 1.00 55.47 124 ARG A CA 1
ATOM 938 C C . ARG A 1 124 ? 6.705 6.092 8.517 1.00 55.47 124 ARG A C 1
ATOM 940 O O . ARG A 1 124 ? 7.490 6.383 9.422 1.00 55.47 124 ARG A O 1
ATOM 947 N N . ASP A 1 125 ? 5.446 6.504 8.476 1.00 59.06 125 ASP A N 1
ATOM 948 C CA . ASP A 1 125 ? 4.782 6.918 9.696 1.00 59.06 125 ASP A CA 1
ATOM 949 C C . ASP A 1 125 ? 4.865 5.673 10.578 1.00 59.06 125 ASP A C 1
ATOM 951 O O . ASP A 1 125 ? 4.399 4.593 10.205 1.00 59.06 125 ASP A O 1
ATOM 955 N N . GLY A 1 126 ? 5.693 5.761 11.623 1.00 65.75 126 GLY A N 1
ATOM 956 C CA . GLY A 1 126 ? 6.039 4.616 12.459 1.00 65.75 126 GLY A CA 1
ATOM 957 C C . GLY A 1 126 ? 4.778 3.925 12.969 1.00 65.75 126 GLY A C 1
ATOM 958 O O . GLY A 1 126 ? 3.713 4.534 12.970 1.00 65.75 126 GLY A O 1
ATOM 959 N N . ALA A 1 127 ? 4.905 2.666 13.397 1.00 76.06 127 ALA A N 1
ATOM 960 C CA . ALA A 1 127 ? 3.786 1.893 13.937 1.00 76.06 127 ALA A CA 1
ATOM 961 C C . ALA A 1 127 ? 2.936 2.761 14.880 1.00 76.06 127 ALA A C 1
ATOM 963 O O . ALA A 1 127 ? 3.428 3.204 15.922 1.00 76.06 127 ALA A O 1
ATOM 964 N N . GLN A 1 128 ? 1.696 3.047 14.488 1.00 84.50 128 GLN A N 1
ATOM 965 C CA . GLN A 1 128 ? 0.772 3.811 15.312 1.00 84.50 128 GLN A CA 1
ATOM 966 C C . GLN A 1 128 ? -0.051 2.824 16.117 1.00 84.50 128 GLN A C 1
ATOM 968 O O . GLN A 1 128 ? -0.739 1.976 15.551 1.00 84.50 128 GLN A O 1
ATOM 973 N N . ARG A 1 129 ? 0.016 2.935 17.440 1.00 87.38 129 ARG A N 1
ATOM 974 C CA . ARG A 1 129 ? -0.834 2.144 18.322 1.00 87.38 129 ARG A CA 1
ATOM 975 C C . ARG A 1 129 ? -2.213 2.778 18.376 1.00 87.38 129 ARG A C 1
ATOM 977 O O . ARG A 1 129 ? -2.347 3.916 18.830 1.00 87.38 129 ARG A O 1
ATOM 984 N N . LEU A 1 130 ? -3.203 2.053 17.876 1.00 89.81 130 LEU A N 1
ATOM 985 C CA . LEU A 1 130 ? -4.582 2.505 17.768 1.00 89.81 130 LEU A CA 1
ATOM 986 C C . LEU A 1 130 ? -5.498 1.586 18.567 1.00 89.81 130 LEU A C 1
ATOM 988 O O . LEU A 1 130 ? -5.215 0.401 18.748 1.00 89.81 130 LEU A O 1
ATOM 992 N N . MET A 1 131 ? -6.617 2.140 19.023 1.00 89.94 131 MET A N 1
ATOM 993 C CA . MET A 1 131 ? -7.675 1.373 19.672 1.00 89.94 131 MET A CA 1
ATOM 994 C C . MET A 1 131 ? -8.983 1.571 18.918 1.00 89.94 131 MET A C 1
ATOM 996 O O . MET A 1 131 ? -9.302 2.684 18.510 1.00 89.94 131 MET A O 1
ATOM 1000 N N . LEU A 1 132 ? -9.756 0.506 18.747 1.00 90.81 132 LEU A N 1
ATOM 1001 C CA . LEU A 1 132 ? -11.040 0.543 18.055 1.00 90.81 132 LEU A CA 1
ATOM 1002 C C . LEU A 1 132 ? -12.151 0.035 18.966 1.00 90.81 132 LEU A C 1
ATOM 1004 O O . LEU A 1 132 ? -12.090 -1.087 19.473 1.00 90.81 132 LEU A O 1
ATOM 1008 N N . ASN A 1 133 ? -13.187 0.852 19.140 1.00 90.06 133 ASN A N 1
ATOM 1009 C CA . ASN A 1 133 ? -14.425 0.447 19.789 1.00 90.06 133 ASN A CA 1
ATOM 1010 C C . ASN A 1 133 ? -15.420 -0.035 18.731 1.00 90.06 133 ASN A C 1
ATOM 1012 O O . ASN A 1 133 ? -15.996 0.754 17.984 1.00 90.06 133 ASN A O 1
ATOM 1016 N N . CYS A 1 134 ? -15.660 -1.342 18.691 1.00 86.75 134 CYS A N 1
ATOM 1017 C CA . CYS A 1 134 ? -16.560 -1.939 17.707 1.00 86.75 134 CYS A CA 1
ATOM 1018 C C . CYS A 1 134 ? -18.043 -1.599 17.916 1.00 86.75 134 CYS A C 1
ATOM 1020 O O . CYS A 1 134 ? -18.826 -1.710 16.975 1.00 86.75 134 CYS A O 1
ATOM 1022 N N . THR A 1 135 ? -18.436 -1.181 19.123 1.00 86.62 135 THR A N 1
ATOM 1023 C CA . THR A 1 135 ? -19.823 -0.820 19.450 1.00 86.62 135 THR A CA 1
ATOM 1024 C C . THR A 1 135 ? -20.161 0.585 18.967 1.00 86.62 135 THR A C 1
ATOM 1026 O O . THR A 1 135 ? -21.216 0.784 18.368 1.00 86.62 135 THR A O 1
ATOM 1029 N N . SER A 1 136 ? -19.283 1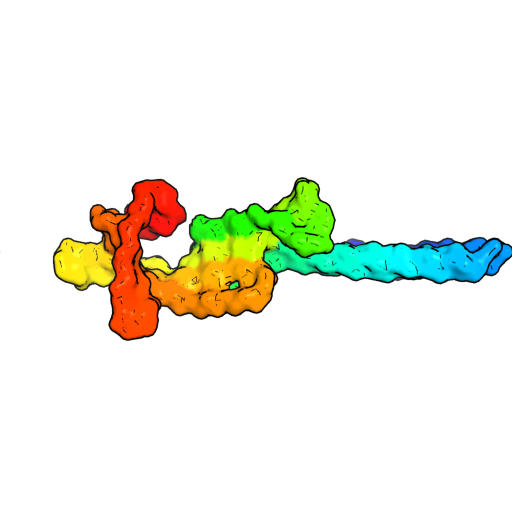.560 19.226 1.00 89.00 136 SER A N 1
ATOM 1030 C CA . SER A 1 136 ? -19.489 2.956 18.814 1.00 89.00 136 SER A CA 1
ATOM 1031 C C . SER A 1 136 ? -18.866 3.304 17.462 1.00 89.00 136 SER A C 1
ATOM 1033 O O . SER A 1 136 ? -19.185 4.352 16.915 1.00 89.00 136 SER A O 1
ATOM 1035 N N . GLN A 1 137 ? -18.042 2.411 16.901 1.00 91.06 137 GLN A N 1
ATOM 1036 C CA . GLN A 1 137 ? -17.262 2.625 15.675 1.00 91.06 137 GLN A CA 1
ATOM 1037 C C . GLN A 1 137 ? -16.189 3.716 15.817 1.00 91.06 137 GLN A C 1
ATOM 1039 O O . GLN A 1 137 ? -15.751 4.289 14.822 1.00 91.06 137 GLN A O 1
ATOM 1044 N N . ASP A 1 138 ? -15.739 3.984 17.043 1.00 91.81 138 ASP A N 1
ATOM 1045 C CA . ASP A 1 138 ? -14.735 5.011 17.311 1.00 91.81 138 ASP A CA 1
ATOM 1046 C C . ASP A 1 138 ? -13.317 4.439 17.248 1.00 91.81 138 ASP A C 1
ATOM 1048 O O . ASP A 1 138 ? -12.976 3.491 17.963 1.00 91.81 138 ASP A O 1
ATOM 1052 N N . LEU A 1 139 ? -12.488 5.054 16.409 1.00 91.31 139 LEU A N 1
ATOM 1053 C CA . LEU A 1 139 ? -11.049 4.863 16.357 1.00 91.31 139 LEU A CA 1
ATOM 1054 C C . LEU A 1 139 ? -10.377 5.896 17.261 1.00 91.31 139 LEU A C 1
ATOM 1056 O O . LEU A 1 139 ? -10.626 7.097 17.164 1.00 91.31 139 LEU A O 1
ATOM 1060 N N . VAL A 1 140 ? -9.502 5.416 18.129 1.00 90.12 140 VAL A N 1
ATOM 1061 C CA . VAL A 1 140 ? -8.759 6.220 19.090 1.00 90.12 140 VAL A CA 1
ATOM 1062 C C . VAL A 1 140 ? -7.283 6.163 18.728 1.00 90.12 140 VAL A C 1
ATOM 1064 O O . VAL A 1 140 ? -6.706 5.080 18.606 1.00 90.12 140 VAL A O 1
ATOM 1067 N N . SER A 1 141 ? -6.671 7.333 18.566 1.00 88.62 141 SER A N 1
ATOM 1068 C CA . SER A 1 141 ? -5.251 7.487 18.260 1.00 88.62 141 SER A CA 1
ATOM 1069 C C . SER A 1 141 ? -4.570 8.443 19.238 1.00 88.62 141 SER A C 1
ATOM 1071 O O . SER A 1 141 ? -5.190 9.348 19.805 1.00 88.62 141 SER A O 1
ATOM 1073 N N . HIS A 1 142 ? -3.270 8.236 19.440 1.00 83.44 142 HIS A N 1
ATOM 1074 C CA . HIS A 1 142 ? -2.429 9.119 20.241 1.00 83.44 142 HIS A CA 1
ATOM 1075 C C . HIS A 1 142 ? -1.644 10.062 19.328 1.00 83.44 142 HIS A C 1
ATOM 1077 O O . HIS A 1 142 ? -0.846 9.616 18.504 1.00 83.44 142 HIS A O 1
ATOM 1083 N N . LEU A 1 143 ? -1.836 11.371 19.501 1.00 78.31 143 LEU A N 1
ATOM 1084 C CA . LEU A 1 143 ? -1.088 12.408 18.793 1.00 78.31 143 LEU A CA 1
ATOM 1085 C C . LEU A 1 143 ? -0.325 13.262 19.813 1.00 78.31 143 LEU A C 1
ATOM 1087 O O . LEU A 1 143 ? -0.848 14.237 20.358 1.00 78.31 143 LEU A O 1
ATOM 1091 N N . GLY A 1 144 ? 0.918 12.866 20.101 1.00 77.94 144 GLY A N 1
ATOM 1092 C CA . GLY A 1 144 ? 1.691 13.439 21.206 1.00 77.94 144 GLY A CA 1
ATOM 1093 C C . GLY A 1 144 ? 1.027 13.124 22.549 1.00 77.94 144 GLY A C 1
ATOM 1094 O O . GLY A 1 144 ? 0.776 11.960 22.845 1.00 77.94 144 GLY A O 1
ATOM 1095 N N . ASP A 1 145 ? 0.697 14.158 23.324 1.00 80.50 145 ASP A N 1
ATOM 1096 C CA . ASP A 1 145 ? -0.003 14.025 24.615 1.00 80.50 145 ASP A CA 1
ATOM 1097 C C . ASP A 1 145 ? -1.539 14.054 24.485 1.00 80.50 145 ASP A C 1
ATOM 1099 O O . ASP A 1 145 ? -2.254 13.991 25.486 1.00 80.50 145 ASP A O 1
ATOM 1103 N N . SER A 1 146 ? -2.072 14.190 23.266 1.00 82.38 146 SER A N 1
ATOM 1104 C CA . SER A 1 146 ? -3.515 14.281 23.020 1.00 82.38 146 SER A CA 1
ATOM 1105 C C . SER A 1 146 ? -4.095 12.965 22.511 1.00 82.38 146 SER A C 1
ATOM 1107 O O . SER A 1 146 ? -3.448 12.228 21.767 1.00 82.38 146 SER A 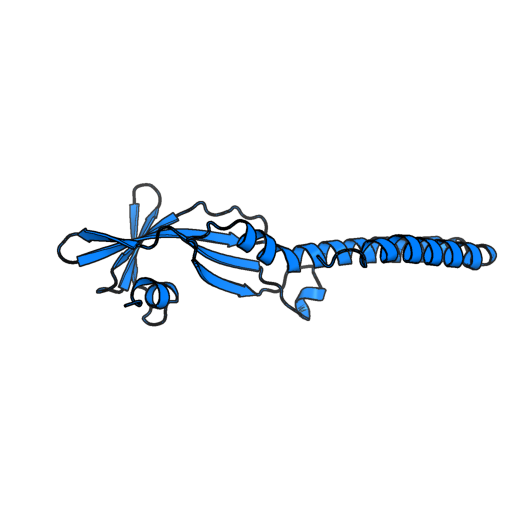O 1
ATOM 1109 N N . ILE A 1 147 ? -5.347 12.707 22.887 1.00 85.88 147 ILE A N 1
ATOM 1110 C CA . ILE A 1 147 ? -6.152 11.607 22.354 1.00 85.88 147 ILE A CA 1
ATOM 1111 C C . ILE A 1 147 ? -7.068 12.184 21.280 1.00 85.88 147 ILE A C 1
ATOM 1113 O O . ILE A 1 147 ? -7.843 13.104 21.554 1.00 85.88 147 ILE A O 1
ATOM 1117 N N . LEU A 1 148 ? -6.977 11.643 20.070 1.00 89.50 148 LEU A N 1
ATOM 1118 C CA . LEU A 1 148 ? -7.912 11.930 18.992 1.00 89.50 148 LEU A CA 1
ATOM 1119 C C . LEU A 1 148 ? -8.894 10.766 18.878 1.00 89.50 148 LEU A C 1
ATOM 1121 O O . LEU A 1 148 ? -8.491 9.604 18.861 1.00 89.50 148 LEU A O 1
ATOM 1125 N N . ILE A 1 149 ? -10.180 11.098 18.815 1.00 89.94 149 ILE A N 1
ATOM 1126 C CA . ILE A 1 149 ? -11.262 10.138 18.617 1.00 89.94 149 ILE A CA 1
ATOM 1127 C C . ILE A 1 149 ? -11.943 10.491 17.301 1.00 89.94 149 ILE A C 1
ATOM 1129 O O . ILE A 1 149 ? -12.426 11.613 17.133 1.00 89.94 149 ILE A O 1
ATOM 1133 N N . GLU A 1 150 ? -11.961 9.538 16.378 1.00 91.62 150 GLU A N 1
ATOM 113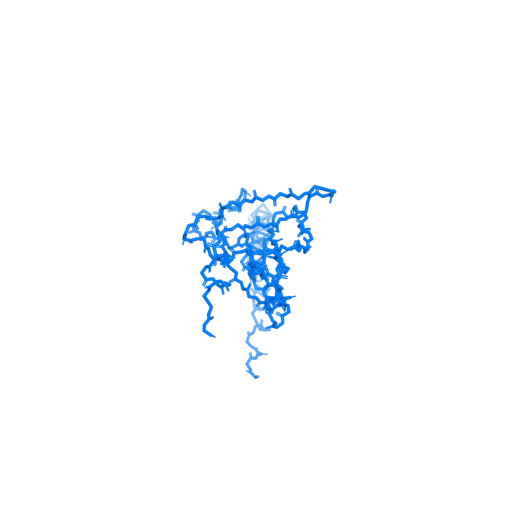4 C CA . GLU A 1 150 ? -12.590 9.657 15.068 1.00 91.62 150 GLU A CA 1
ATOM 1135 C C . GLU A 1 150 ? -13.597 8.523 14.878 1.00 91.62 150 GLU A C 1
ATOM 1137 O O . GLU A 1 150 ? -13.258 7.348 15.006 1.00 91.62 150 GLU A O 1
ATOM 1142 N N . THR A 1 151 ? -14.841 8.864 14.554 1.00 92.81 151 THR A N 1
ATOM 1143 C CA . THR A 1 151 ? -15.870 7.864 14.256 1.00 92.81 151 THR A CA 1
ATOM 1144 C C . THR A 1 151 ? -15.728 7.385 12.815 1.00 92.81 151 THR A C 1
ATOM 1146 O O . THR A 1 151 ? -15.859 8.165 11.867 1.00 92.81 151 THR A O 1
ATOM 1149 N N . LEU A 1 152 ? -15.489 6.086 12.645 1.00 91.19 152 LEU A N 1
ATOM 1150 C CA . LEU A 1 152 ? -15.311 5.460 11.342 1.00 91.19 152 LEU A CA 1
ATOM 1151 C C . LEU A 1 152 ? -16.658 5.243 10.635 1.00 91.19 152 LEU A C 1
ATOM 1153 O O . LEU A 1 152 ? -17.657 4.888 11.266 1.00 91.19 152 LEU A O 1
ATOM 1157 N N . PRO A 1 153 ? -16.712 5.393 9.301 1.00 90.75 153 PRO A N 1
ATOM 1158 C CA . PRO A 1 153 ? -17.915 5.092 8.539 1.00 90.75 153 PRO A CA 1
ATOM 1159 C C . PRO A 1 153 ? -18.210 3.585 8.558 1.00 90.75 153 PRO A C 1
ATOM 1161 O O . PRO A 1 153 ? -17.302 2.769 8.463 1.00 90.75 153 PRO A O 1
ATOM 1164 N N . ALA A 1 154 ? -19.487 3.189 8.551 1.00 83.25 154 ALA A N 1
ATOM 1165 C CA . ALA A 1 154 ? -19.919 1.785 8.681 1.00 83.25 154 ALA A CA 1
ATOM 1166 C C . ALA A 1 154 ? -19.360 0.788 7.630 1.00 83.25 154 ALA A C 1
ATOM 1168 O O . ALA A 1 154 ? -19.516 -0.420 7.784 1.00 83.25 154 ALA A O 1
ATOM 1169 N N . GLY A 1 155 ? -18.728 1.269 6.554 1.00 84.38 155 GLY A N 1
ATOM 1170 C CA . GLY A 1 155 ? -18.059 0.455 5.532 1.00 84.38 155 GLY A CA 1
ATOM 1171 C C . GLY A 1 155 ? -16.531 0.435 5.634 1.00 84.38 155 GLY A C 1
ATOM 1172 O O . GLY A 1 155 ? -15.876 -0.057 4.710 1.00 84.38 155 GLY A O 1
ATOM 1173 N N . ASP A 1 156 ? -15.950 0.986 6.698 1.00 89.88 156 ASP A N 1
ATOM 1174 C CA . ASP A 1 156 ? -14.502 1.092 6.835 1.00 89.88 156 ASP A CA 1
ATOM 1175 C C . ASP A 1 156 ? -13.829 -0.299 6.793 1.00 89.88 156 ASP A C 1
ATOM 1177 O O . ASP A 1 156 ? -14.339 -1.258 7.391 1.00 89.88 156 ASP A O 1
ATOM 1181 N N . PRO A 1 157 ? -12.724 -0.470 6.042 1.00 87.81 157 PRO A N 1
ATOM 1182 C CA . PRO A 1 157 ? -11.972 -1.720 6.021 1.00 87.81 157 PRO A CA 1
ATOM 1183 C C . PRO A 1 157 ? -11.555 -2.212 7.414 1.00 87.81 157 PRO A C 1
ATOM 1185 O O . PRO A 1 157 ? -11.644 -3.412 7.663 1.00 87.81 157 PRO A O 1
ATOM 1188 N N . LEU A 1 158 ? -11.166 -1.317 8.330 1.00 88.19 158 LEU A N 1
ATOM 1189 C CA . LEU A 1 158 ? -10.756 -1.674 9.692 1.00 88.19 158 LEU A CA 1
ATOM 1190 C C . LEU A 1 158 ? -11.918 -2.271 10.485 1.00 88.19 158 LEU A C 1
ATOM 1192 O O . LEU A 1 158 ? -11.759 -3.332 11.081 1.00 88.19 158 LEU A O 1
ATOM 1196 N N . LEU A 1 159 ? -13.107 -1.659 10.424 1.00 88.44 159 LEU A N 1
ATOM 1197 C CA . LEU A 1 159 ? -14.308 -2.205 11.069 1.00 88.44 159 LEU A CA 1
ATOM 1198 C C . LEU A 1 159 ? -14.650 -3.598 10.524 1.00 88.44 159 LEU A C 1
ATOM 1200 O O . LEU A 1 159 ? -14.969 -4.503 11.290 1.00 88.44 159 LEU A O 1
ATOM 1204 N N . ARG A 1 160 ? -14.549 -3.796 9.204 1.00 87.06 160 ARG A N 1
ATOM 1205 C CA . ARG A 1 160 ? -14.843 -5.091 8.566 1.00 87.06 160 ARG A CA 1
ATOM 1206 C C . ARG A 1 160 ? -13.844 -6.188 8.927 1.00 87.06 160 ARG A C 1
ATOM 1208 O O . ARG A 1 160 ? -14.246 -7.343 8.977 1.00 87.06 160 ARG A O 1
ATOM 1215 N N . LEU A 1 161 ? -12.577 -5.835 9.134 1.00 85.56 161 LEU A N 1
ATOM 1216 C CA . LEU A 1 161 ? -11.506 -6.776 9.472 1.00 85.56 161 LEU A CA 1
ATOM 1217 C C . LEU A 1 161 ? -11.437 -7.092 10.972 1.00 85.56 161 LEU A C 1
ATOM 1219 O O . LEU A 1 161 ? -11.139 -8.225 11.331 1.00 85.56 161 LEU A O 1
ATOM 1223 N N . LEU A 1 162 ? -11.684 -6.105 11.837 1.00 85.06 162 LEU A N 1
ATOM 1224 C CA . LEU A 1 162 ? -11.450 -6.216 13.283 1.00 85.06 162 LEU A CA 1
ATOM 1225 C C . LEU A 1 162 ? -12.723 -6.422 14.097 1.00 85.06 162 LEU A C 1
ATOM 1227 O O . LEU A 1 162 ? -12.723 -7.191 15.051 1.00 85.06 162 LEU A O 1
ATOM 1231 N N . CYS A 1 163 ? -13.820 -5.771 13.711 1.00 83.75 163 CYS A N 1
ATOM 1232 C CA . CYS A 1 163 ? -15.115 -5.903 14.386 1.00 83.75 163 CYS A CA 1
ATOM 1233 C C . CYS A 1 163 ? -15.986 -7.014 13.778 1.00 83.75 163 CYS A C 1
ATOM 1235 O O . CYS A 1 163 ? -17.139 -7.213 14.172 1.00 83.75 163 CYS A O 1
ATOM 1237 N N . HIS A 1 164 ? -15.422 -7.737 12.809 1.00 71.38 164 HIS A N 1
ATOM 1238 C CA . HIS A 1 164 ? -15.907 -9.000 12.271 1.00 71.38 164 HIS A CA 1
ATOM 1239 C C . HIS A 1 164 ? -14.699 -9.920 12.047 1.00 71.38 164 HIS A C 1
ATOM 1241 O O . HIS A 1 164 ? -14.049 -9.864 11.005 1.00 71.38 164 HIS A O 1
ATOM 1247 N N . PRO A 1 165 ? -14.373 -10.760 13.034 1.00 51.91 165 PRO A N 1
ATOM 1248 C CA . PRO A 1 165 ? -14.537 -12.192 12.790 1.00 51.91 165 PRO A CA 1
ATOM 1249 C C . PRO A 1 165 ? -15.092 -12.943 14.012 1.00 51.91 165 PRO A C 1
ATOM 1251 O O . PRO A 1 165 ? -15.050 -12.451 15.136 1.00 51.91 165 PRO A O 1
ATOM 1254 N N . GLN A 1 166 ? -15.671 -14.117 13.747 1.00 38.91 166 GLN A N 1
ATOM 1255 C CA . GLN A 1 166 ? -16.220 -15.039 14.751 1.00 38.91 166 GLN A CA 1
ATOM 1256 C C . GLN A 1 166 ? -15.154 -15.630 15.670 1.00 38.91 166 GLN A C 1
ATOM 1258 O O . GLN A 1 166 ? -14.029 -15.860 15.170 1.00 38.91 166 GLN A O 1
#

Sequence (166 aa):
MHAPTLLIALPVLAAIVLLLSALLHRRSLRLRILLAGVLVLAGGAASLAYQDYHWATGVRDGLPASALIVSQTQETLPLHPWTLLWPPVTRITAIDNAGTAMEANGSLLLEFDLFEFRQSGEARDGAQRLMLNCTSQDLVSHLGDSILIETLPA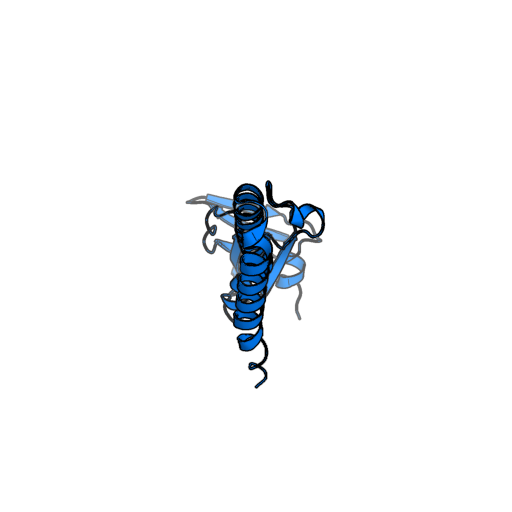GDPLLRLLCHPQ